Protein AF-A0A3C0W334-F1 (afdb_monomer_lite)

Radius of gyration: 22.18 Å; chains: 1; bounding box: 40×39×72 Å

Sequence (128 aa):
QQAQMAGAVQNSGLAVERFNAISAAVSADPVLQARAAVAGAAPSAPGSVGASVTDAETGQFAAAMAEISGIARALNGAQPNEEQQAQMAAAIQNSGLEIERFNAISAATAQDEHLQARIALAQARQGE

Secondary structure (DSSP, 8-state):
-HHHHHHHHHHHHHHHHHHHHHHHHHHH-HHHHHHHHHHHSPPPPTTSHHHH--HHHHHHHHHHHHHHHHHHHHTTTPPP-HHHHHHHHHHHHHTT--HHHHHHHHHHHTT-HHHHHHHHHHHHHH--

Structure (mmCIF, N/CA/C/O backbone):
data_AF-A0A3C0W334-F1
#
_entry.id   AF-A0A3C0W334-F1
#
loop_
_atom_site.group_PDB
_atom_site.id
_atom_site.type_symbol
_atom_site.label_atom_id
_atom_site.label_alt_id
_atom_site.label_comp_id
_atom_site.label_asym_id
_atom_site.label_entity_id
_atom_site.label_seq_id
_atom_site.pdbx_PDB_ins_code
_atom_site.Cartn_x
_atom_site.Cartn_y
_atom_site.Cartn_z
_atom_site.occupancy
_atom_site.B_iso_or_equiv
_atom_site.auth_seq_id
_atom_site.auth_comp_id
_atom_site.auth_asym_id
_atom_site.auth_atom_id
_atom_site.pdbx_PDB_model_num
ATOM 1 N N . GLN A 1 1 ? 4.455 -28.563 -53.150 1.00 59.12 1 GLN A N 1
ATOM 2 C CA . GLN A 1 1 ? 4.896 -27.270 -52.576 1.00 59.12 1 GLN A CA 1
ATOM 3 C C . GLN A 1 1 ? 3.731 -26.285 -52.387 1.00 59.12 1 GLN A C 1
ATOM 5 O O . GLN A 1 1 ? 3.648 -25.693 -51.323 1.00 59.12 1 GLN A O 1
ATOM 10 N N . GLN A 1 2 ? 2.762 -26.168 -53.311 1.00 53.72 2 GLN A N 1
ATOM 11 C CA . GLN A 1 2 ? 1.576 -25.299 -53.125 1.00 53.72 2 GLN A CA 1
ATOM 12 C C . GLN A 1 2 ? 0.687 -25.643 -51.907 1.00 53.72 2 GLN A C 1
ATOM 14 O O . GLN A 1 2 ? 0.265 -24.735 -51.200 1.00 53.72 2 GLN A O 1
ATOM 19 N N . ALA A 1 3 ? 0.462 -26.927 -51.594 1.00 58.47 3 ALA A N 1
ATOM 20 C CA . ALA A 1 3 ? -0.344 -27.328 -50.428 1.00 58.47 3 ALA A CA 1
ATOM 21 C C . ALA A 1 3 ? 0.304 -26.971 -49.071 1.00 58.47 3 ALA A C 1
ATOM 23 O O . ALA A 1 3 ? -0.395 -26.678 -48.106 1.00 58.47 3 ALA A O 1
ATOM 24 N N . GLN A 1 4 ? 1.640 -26.937 -49.003 1.00 57.97 4 GLN A N 1
ATOM 25 C CA . GLN A 1 4 ? 2.376 -26.525 -47.801 1.00 57.97 4 GLN A CA 1
ATOM 26 C C . GLN A 1 4 ? 2.325 -25.006 -47.592 1.00 57.97 4 GLN A C 1
ATOM 28 O O . GLN A 1 4 ? 2.252 -24.555 -46.454 1.00 57.97 4 GLN A O 1
ATOM 33 N N . MET A 1 5 ? 2.295 -24.215 -48.671 1.00 56.69 5 MET A N 1
ATOM 34 C CA . MET A 1 5 ? 2.153 -22.758 -48.565 1.00 56.69 5 MET A CA 1
ATOM 35 C C . MET A 1 5 ? 0.744 -22.344 -48.123 1.00 56.69 5 MET A C 1
ATOM 37 O O . MET A 1 5 ? 0.617 -21.437 -47.309 1.00 56.69 5 MET A O 1
ATOM 41 N N . ALA A 1 6 ? -0.307 -23.042 -48.569 1.00 58.69 6 ALA A N 1
ATOM 42 C CA . ALA A 1 6 ? -1.676 -22.782 -48.109 1.00 58.69 6 ALA A CA 1
ATOM 43 C C . ALA A 1 6 ? -1.855 -23.058 -46.601 1.00 58.69 6 ALA A C 1
ATOM 45 O O . ALA A 1 6 ? -2.419 -22.229 -45.887 1.00 58.69 6 ALA A O 1
ATOM 46 N N . GLY A 1 7 ? -1.301 -24.171 -46.101 1.00 60.81 7 GLY A N 1
ATOM 47 C CA . GLY A 1 7 ? -1.325 -24.503 -44.672 1.00 60.81 7 GLY A CA 1
ATOM 48 C C . GLY A 1 7 ? -0.484 -23.554 -43.814 1.00 60.81 7 GLY A C 1
ATOM 49 O O . GLY A 1 7 ? -0.904 -23.186 -42.721 1.00 60.81 7 GLY A O 1
ATOM 50 N N . ALA A 1 8 ? 0.667 -23.095 -44.317 1.00 59.78 8 ALA A N 1
ATOM 51 C CA . ALA A 1 8 ? 1.500 -22.115 -43.622 1.00 59.78 8 ALA A CA 1
ATOM 52 C C . ALA A 1 8 ? 0.830 -20.734 -43.536 1.00 59.78 8 ALA A C 1
ATOM 54 O O . ALA A 1 8 ? 0.887 -20.111 -42.486 1.00 59.78 8 ALA A O 1
ATOM 55 N N . VAL A 1 9 ? 0.148 -20.268 -44.589 1.00 61.31 9 VAL A N 1
ATOM 56 C CA . VAL A 1 9 ? -0.565 -18.975 -44.576 1.00 61.31 9 VAL A CA 1
ATOM 57 C C . VAL A 1 9 ? -1.766 -19.003 -43.622 1.00 61.31 9 VAL A C 1
ATOM 59 O O . VAL A 1 9 ? -1.960 -18.051 -42.870 1.00 61.31 9 VAL A O 1
ATOM 62 N N . GLN A 1 10 ? -2.530 -20.101 -43.583 1.00 62.31 10 GLN A N 1
ATOM 63 C CA . GLN A 1 10 ? -3.637 -20.272 -42.629 1.00 62.31 10 GLN A CA 1
ATOM 64 C C . GLN A 1 10 ? -3.149 -20.411 -41.181 1.00 62.31 10 GLN A C 1
ATOM 66 O O . GLN A 1 10 ? -3.718 -19.795 -40.282 1.00 62.31 10 GLN A O 1
ATOM 71 N N . ASN A 1 11 ? -2.059 -21.149 -40.952 1.00 63.59 11 ASN A N 1
ATOM 72 C CA . ASN A 1 11 ? -1.456 -21.277 -39.626 1.00 63.59 11 ASN A CA 1
ATOM 73 C C . ASN A 1 11 ? -0.806 -19.964 -39.156 1.00 63.59 11 ASN A C 1
ATOM 75 O O . ASN A 1 11 ? -0.891 -19.633 -37.980 1.00 63.59 11 ASN A O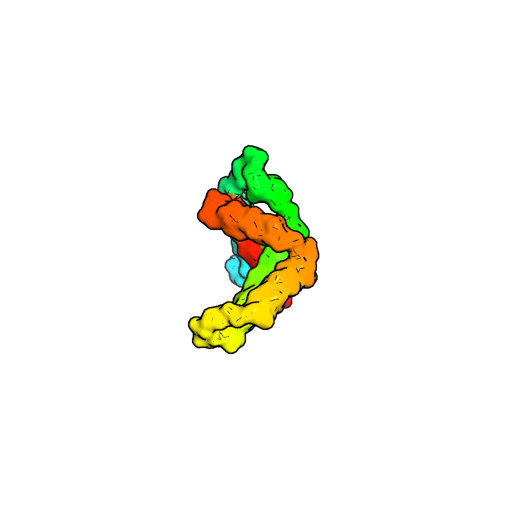 1
ATOM 79 N N . SER A 1 12 ? -0.211 -19.183 -40.064 1.00 66.56 12 SER A N 1
ATOM 80 C CA . SER A 1 12 ? 0.321 -17.849 -39.763 1.00 66.56 12 SER A CA 1
ATOM 81 C C . SER A 1 12 ? -0.783 -16.834 -39.467 1.00 66.56 12 SER A C 1
ATOM 83 O O . SER A 1 12 ? -0.603 -16.016 -38.575 1.00 66.56 12 SER A O 1
ATOM 85 N N . GLY A 1 13 ? -1.931 -16.897 -40.154 1.00 69.50 13 GLY A N 1
ATOM 86 C CA . GLY A 1 13 ? -3.107 -16.074 -39.840 1.00 69.50 13 GLY A CA 1
ATOM 87 C C . GLY A 1 13 ? -3.630 -16.343 -38.428 1.00 69.50 13 GLY A C 1
ATOM 88 O O . GLY A 1 13 ? -3.699 -15.421 -37.620 1.00 69.50 13 GLY A O 1
ATOM 89 N N . LEU A 1 14 ? -3.833 -17.621 -38.089 1.00 72.44 14 LEU A N 1
ATOM 90 C CA . LEU A 1 14 ? -4.193 -18.041 -36.733 1.00 72.44 14 LEU A CA 1
ATOM 91 C C . LEU A 1 14 ? -3.104 -17.680 -35.715 1.00 72.44 14 LEU A C 1
ATOM 93 O O . LEU A 1 14 ? -3.421 -17.264 -34.609 1.00 72.44 14 LEU A O 1
ATOM 97 N N . ALA A 1 15 ? -1.819 -17.794 -36.057 1.00 77.56 15 ALA A N 1
ATOM 98 C CA . ALA A 1 15 ? -0.727 -17.407 -35.165 1.00 77.56 15 ALA A CA 1
ATOM 99 C C . ALA A 1 15 ? -0.691 -15.893 -34.908 1.00 77.56 15 ALA A C 1
ATOM 101 O O . ALA A 1 15 ? -0.460 -15.491 -33.773 1.00 77.56 15 ALA A O 1
ATOM 102 N N . VAL A 1 16 ? -0.959 -15.060 -35.918 1.00 78.38 16 VAL A N 1
ATOM 103 C CA . VAL A 1 16 ? -1.053 -13.598 -35.778 1.00 78.38 16 VAL A CA 1
ATOM 104 C C . VAL A 1 16 ? -2.294 -13.206 -34.982 1.00 78.38 16 VAL A C 1
ATOM 106 O O . VAL A 1 16 ? -2.195 -12.385 -34.078 1.00 78.38 16 VAL A O 1
ATOM 109 N N . GLU A 1 17 ? -3.450 -13.815 -35.245 1.00 80.44 17 GLU A N 1
ATOM 110 C CA . GLU A 1 17 ? -4.670 -13.591 -34.458 1.00 80.44 17 GLU A CA 1
ATOM 111 C C . GLU A 1 17 ? -4.482 -14.012 -32.996 1.00 80.44 17 GLU A C 1
ATOM 113 O O . GLU A 1 17 ? -4.868 -13.283 -32.084 1.00 80.44 17 GLU A O 1
ATOM 118 N N . ARG A 1 18 ? -3.828 -15.155 -32.752 1.00 76.38 18 ARG A N 1
ATOM 119 C CA . ARG A 1 18 ? -3.507 -15.645 -31.403 1.00 76.38 18 ARG A CA 1
ATOM 120 C C . ARG A 1 18 ? -2.470 -14.764 -30.718 1.00 76.38 18 ARG A C 1
ATOM 122 O O . ARG A 1 18 ? -2.636 -14.472 -29.541 1.00 76.38 18 ARG A O 1
ATOM 129 N N . PHE A 1 19 ? -1.448 -14.309 -31.438 1.00 81.06 19 PHE A N 1
ATOM 130 C CA . PHE A 1 19 ? -0.475 -13.341 -30.938 1.00 81.06 19 PHE A CA 1
ATOM 131 C C . PHE A 1 19 ? -1.163 -12.029 -30.555 1.00 81.06 19 PHE A C 1
ATOM 133 O O . PHE A 1 19 ? -1.005 -11.584 -29.428 1.00 81.06 19 PHE A O 1
ATOM 140 N N . ASN A 1 20 ? -2.007 -11.474 -31.427 1.00 77.75 20 ASN 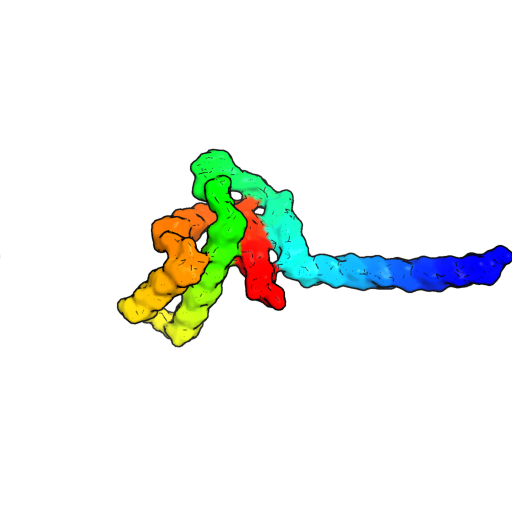A N 1
ATOM 141 C CA . ASN A 1 20 ? -2.759 -10.249 -31.157 1.00 77.75 20 ASN A CA 1
ATOM 142 C C . ASN A 1 20 ? -3.728 -10.415 -29.979 1.00 77.75 20 ASN A C 1
ATOM 144 O O . ASN A 1 20 ? -3.838 -9.511 -29.158 1.00 77.75 20 ASN A O 1
ATOM 148 N N . ALA A 1 21 ? -4.399 -11.564 -29.858 1.00 78.75 21 ALA A N 1
ATOM 149 C CA . ALA A 1 21 ? -5.283 -11.861 -28.733 1.00 78.75 21 ALA A CA 1
ATOM 150 C C . ALA A 1 21 ? -4.513 -11.984 -27.410 1.00 78.75 21 ALA A C 1
ATOM 152 O O . ALA A 1 21 ? -4.959 -11.459 -26.393 1.00 78.75 21 ALA A O 1
ATOM 153 N N . ILE A 1 22 ? -3.342 -12.631 -27.422 1.00 75.81 22 ILE A N 1
ATOM 154 C CA . ILE A 1 22 ? -2.453 -12.704 -26.256 1.00 75.81 22 ILE A CA 1
ATOM 155 C C . ILE A 1 22 ? -1.933 -11.309 -25.920 1.00 75.81 22 ILE A C 1
ATOM 157 O O . ILE A 1 22 ? -2.020 -10.911 -24.768 1.00 75.81 22 ILE A O 1
ATOM 161 N N . SER A 1 23 ? -1.462 -10.536 -26.899 1.00 73.50 23 SER A N 1
ATOM 162 C CA . SER A 1 23 ? -1.021 -9.155 -26.694 1.00 73.50 23 SER A CA 1
ATOM 163 C C . SER A 1 23 ? -2.134 -8.283 -26.120 1.00 73.50 23 SER A C 1
ATOM 165 O O . SER A 1 23 ? -1.875 -7.543 -25.183 1.00 73.50 23 SER A O 1
ATOM 167 N N . ALA A 1 24 ? -3.372 -8.408 -26.603 1.00 74.62 24 ALA A N 1
ATOM 168 C CA . ALA A 1 24 ? -4.515 -7.678 -26.064 1.00 74.62 24 ALA A CA 1
ATOM 169 C C . ALA A 1 24 ? -4.855 -8.105 -24.626 1.00 74.62 24 ALA A C 1
ATOM 171 O O . ALA A 1 24 ? -5.095 -7.245 -23.783 1.00 74.62 24 ALA A O 1
ATOM 172 N N . ALA A 1 25 ? -4.834 -9.408 -24.327 1.00 72.25 25 ALA A N 1
ATOM 173 C CA . ALA A 1 25 ? -5.074 -9.925 -22.979 1.00 72.25 25 ALA A CA 1
ATOM 174 C C . ALA A 1 25 ? -3.979 -9.483 -21.992 1.00 72.25 25 ALA A C 1
ATOM 176 O O . ALA A 1 25 ? -4.279 -9.015 -20.902 1.00 72.25 25 ALA A O 1
ATOM 177 N N . VAL A 1 26 ? -2.716 -9.553 -22.415 1.00 72.69 26 VAL A N 1
ATOM 178 C CA . VAL A 1 26 ? -1.536 -9.062 -21.688 1.00 72.69 26 VAL A CA 1
ATOM 179 C C . VAL A 1 26 ? -1.650 -7.555 -21.450 1.00 72.69 26 VAL A C 1
ATOM 181 O O . VAL A 1 26 ? -1.435 -7.086 -20.339 1.00 72.69 26 VAL A O 1
ATOM 184 N N . SER A 1 27 ? -2.052 -6.778 -22.458 1.00 72.38 27 SER A N 1
ATOM 185 C CA . SER A 1 27 ? -2.281 -5.338 -22.306 1.00 72.38 27 SER A CA 1
ATOM 186 C C . SER A 1 27 ? -3.465 -4.996 -21.403 1.00 72.38 27 SER A C 1
ATOM 188 O O . SER A 1 27 ? -3.499 -3.880 -20.897 1.00 72.38 27 SER A O 1
ATOM 190 N N . ALA A 1 28 ? -4.418 -5.905 -21.193 1.00 81.31 28 ALA A N 1
ATOM 191 C CA . ALA A 1 28 ? -5.577 -5.701 -20.324 1.00 81.31 28 ALA A CA 1
ATOM 192 C C . ALA A 1 28 ? -5.358 -6.180 -18.877 1.00 81.31 28 ALA A C 1
ATOM 194 O O . ALA A 1 28 ? -6.212 -5.931 -18.030 1.00 81.31 28 ALA A O 1
ATOM 195 N N . ASP A 1 29 ? -4.239 -6.849 -18.586 1.00 89.88 29 ASP A N 1
ATOM 196 C CA . ASP A 1 29 ? -3.925 -7.368 -17.256 1.00 89.88 29 ASP A CA 1
ATOM 197 C C . ASP A 1 29 ? -3.524 -6.214 -16.306 1.00 89.88 29 ASP A C 1
ATOM 199 O O . ASP A 1 29 ? -2.473 -5.587 -16.505 1.00 89.88 29 ASP A O 1
ATOM 203 N N . PRO A 1 30 ? -4.329 -5.912 -15.266 1.00 89.75 30 PRO A N 1
ATOM 204 C CA . PRO A 1 30 ? -4.059 -4.804 -14.352 1.00 89.75 30 PRO A CA 1
ATOM 205 C C . PRO A 1 30 ? -2.781 -5.018 -13.530 1.00 89.75 30 PRO A C 1
ATOM 207 O O . PRO A 1 30 ? -2.077 -4.054 -13.215 1.00 89.75 30 PRO A O 1
ATOM 210 N N . VAL A 1 31 ? -2.428 -6.267 -13.217 1.00 93.94 31 VAL A N 1
ATOM 211 C CA . VAL A 1 31 ? -1.193 -6.593 -12.500 1.00 93.94 31 VAL A CA 1
ATOM 212 C C . VAL A 1 31 ? 0.008 -6.379 -13.404 1.00 93.94 31 VAL A C 1
ATOM 214 O O . VAL A 1 31 ? 1.024 -5.844 -12.950 1.00 93.94 31 VAL A O 1
ATOM 217 N N . LEU A 1 32 ? -0.081 -6.739 -14.685 1.00 93.06 32 LEU A N 1
ATOM 218 C CA . LEU A 1 32 ? 1.004 -6.476 -15.625 1.00 93.06 32 LEU A CA 1
ATOM 219 C C . LEU A 1 32 ? 1.193 -4.978 -15.886 1.00 93.06 32 LEU A C 1
ATOM 221 O O . LEU A 1 32 ? 2.333 -4.504 -15.892 1.00 93.06 32 LEU A O 1
ATOM 225 N N . GLN A 1 33 ? 0.101 -4.226 -16.039 1.00 92.88 33 GLN A N 1
ATOM 226 C CA . GLN A 1 33 ? 0.150 -2.766 -16.148 1.00 92.88 33 GLN A CA 1
ATOM 227 C C . GLN A 1 33 ? 0.821 -2.140 -14.917 1.00 92.88 33 GLN A C 1
ATOM 229 O O . GLN A 1 33 ? 1.727 -1.316 -15.057 1.00 92.88 33 GLN A O 1
ATOM 234 N N . ALA A 1 34 ? 0.454 -2.578 -13.710 1.00 95.25 34 ALA A N 1
ATOM 235 C CA . ALA A 1 34 ? 1.066 -2.084 -12.480 1.00 95.25 34 ALA A CA 1
ATOM 236 C C . ALA A 1 34 ? 2.555 -2.463 -12.363 1.00 95.25 34 ALA A C 1
ATOM 238 O O . ALA A 1 34 ? 3.367 -1.650 -11.919 1.00 95.25 34 ALA A O 1
ATOM 239 N N . ARG A 1 35 ? 2.961 -3.657 -12.824 1.00 95.94 35 ARG A N 1
ATOM 240 C CA . ARG A 1 35 ? 4.388 -4.038 -12.901 1.00 95.94 35 ARG A CA 1
ATOM 241 C C . ARG A 1 35 ? 5.165 -3.123 -13.845 1.00 95.94 35 ARG A C 1
ATOM 243 O O . ARG A 1 35 ? 6.281 -2.727 -13.512 1.00 95.94 35 ARG A O 1
ATOM 250 N N . ALA A 1 36 ? 4.587 -2.777 -14.995 1.00 95.31 36 ALA A N 1
ATOM 251 C CA . ALA A 1 36 ? 5.201 -1.840 -15.930 1.00 95.31 36 ALA A CA 1
ATOM 252 C C . ALA A 1 36 ? 5.335 -0.434 -15.319 1.00 95.31 36 ALA A C 1
ATOM 254 O O . ALA A 1 36 ? 6.376 0.198 -15.485 1.00 95.31 36 ALA A O 1
ATOM 255 N N . ALA A 1 37 ? 4.336 0.022 -14.555 1.00 96.44 37 ALA A N 1
ATOM 256 C CA . ALA A 1 37 ? 4.400 1.294 -13.836 1.00 96.44 37 ALA A CA 1
ATOM 257 C C . ALA A 1 37 ? 5.534 1.321 -12.796 1.00 96.44 37 ALA A C 1
ATOM 259 O O . ALA A 1 37 ? 6.293 2.286 -12.757 1.00 96.44 37 ALA A O 1
ATOM 260 N N . VAL A 1 38 ? 5.714 0.246 -12.015 1.00 97.75 38 VAL A N 1
ATOM 261 C CA . VAL A 1 38 ? 6.850 0.123 -11.077 1.00 97.75 38 VAL A CA 1
ATOM 262 C C . VAL A 1 38 ? 8.185 0.212 -11.814 1.00 97.75 38 VAL A C 1
ATOM 264 O O . VAL A 1 38 ? 9.074 0.935 -11.379 1.00 97.75 38 VAL A O 1
ATOM 267 N N . ALA A 1 39 ? 8.320 -0.487 -12.945 1.00 96.75 39 ALA A N 1
ATOM 268 C CA . ALA A 1 39 ? 9.550 -0.476 -13.737 1.00 96.75 39 ALA A CA 1
ATOM 269 C C . ALA A 1 39 ? 9.847 0.887 -14.393 1.00 96.75 39 ALA A C 1
ATOM 271 O O . ALA A 1 39 ? 11.008 1.193 -14.659 1.00 96.75 39 ALA A O 1
ATOM 272 N N . GLY A 1 40 ? 8.813 1.683 -14.679 1.00 96.31 40 GLY A N 1
ATOM 273 C CA . GLY A 1 40 ? 8.940 3.015 -15.274 1.00 96.31 40 GLY A CA 1
ATOM 274 C C . GLY A 1 40 ? 9.164 4.148 -14.268 1.00 96.31 40 GLY A C 1
ATOM 275 O O . GLY A 1 40 ? 9.591 5.228 -14.672 1.00 96.31 40 GLY A O 1
ATOM 276 N N . ALA A 1 41 ? 8.881 3.930 -12.981 1.00 97.44 41 ALA A N 1
ATOM 277 C CA . ALA A 1 41 ? 9.034 4.944 -11.943 1.00 97.44 41 ALA A CA 1
ATOM 278 C C . ALA A 1 41 ? 10.505 5.125 -11.525 1.00 97.44 41 ALA A C 1
ATOM 280 O O . ALA A 1 41 ? 11.272 4.164 -11.439 1.00 97.44 41 ALA A O 1
ATOM 281 N N . ALA A 1 42 ? 10.899 6.366 -11.225 1.00 97.06 42 ALA A N 1
ATOM 282 C CA . ALA A 1 42 ? 12.233 6.658 -10.707 1.00 97.06 42 ALA A CA 1
ATOM 283 C C . ALA A 1 42 ? 12.415 6.014 -9.319 1.00 97.06 42 ALA A C 1
ATOM 285 O O . ALA A 1 42 ? 11.585 6.266 -8.447 1.00 97.06 42 ALA A O 1
ATOM 286 N N . PRO A 1 43 ? 13.477 5.219 -9.075 1.00 96.88 43 PRO A N 1
ATOM 287 C CA . PRO A 1 43 ? 13.657 4.531 -7.801 1.00 96.88 43 PRO A CA 1
ATOM 288 C C . PRO A 1 43 ? 13.635 5.479 -6.603 1.00 96.88 43 PRO A C 1
ATOM 290 O O . PRO A 1 43 ? 14.190 6.579 -6.652 1.00 96.88 43 PRO A O 1
ATOM 293 N N . SER A 1 44 ? 13.061 5.003 -5.501 1.00 98.06 44 SER A N 1
ATOM 294 C CA . SER A 1 44 ? 13.054 5.704 -4.219 1.00 98.06 44 SER A CA 1
ATOM 295 C C . SER A 1 44 ? 14.465 6.144 -3.814 1.00 98.06 44 SER A C 1
ATOM 297 O O . SER A 1 44 ? 15.427 5.376 -3.918 1.00 98.06 44 SER A O 1
ATOM 299 N N . ALA A 1 45 ? 14.598 7.378 -3.322 1.00 97.62 45 ALA A N 1
ATOM 300 C CA . ALA A 1 45 ? 15.898 7.944 -2.974 1.00 97.62 45 ALA A CA 1
ATOM 301 C C . ALA A 1 45 ? 16.611 7.095 -1.897 1.00 97.62 45 ALA A C 1
ATOM 303 O O . ALA A 1 45 ? 15.968 6.705 -0.915 1.00 97.62 45 ALA A O 1
ATOM 304 N N . PRO A 1 46 ? 17.925 6.821 -2.015 1.00 97.31 46 PRO A N 1
ATOM 305 C CA . PRO A 1 46 ? 18.660 6.070 -1.000 1.00 97.31 46 PRO A CA 1
ATOM 306 C C . PRO A 1 46 ? 18.517 6.689 0.396 1.00 97.31 46 PRO A C 1
ATOM 308 O O . PRO A 1 46 ? 18.634 7.901 0.562 1.00 97.31 46 PRO A O 1
ATOM 311 N N . GLY A 1 47 ? 18.251 5.856 1.404 1.00 96.50 47 GLY A N 1
ATOM 312 C CA . GLY A 1 47 ? 18.025 6.300 2.786 1.00 96.50 47 GLY A CA 1
ATOM 313 C C . GLY A 1 47 ? 16.634 6.887 3.063 1.00 96.50 47 GLY A C 1
ATOM 314 O O . GLY A 1 47 ? 16.326 7.175 4.217 1.00 96.50 47 GLY A O 1
ATOM 315 N N . SER A 1 48 ? 15.776 7.036 2.048 1.00 97.75 48 SER A N 1
ATOM 316 C CA . SER A 1 48 ? 14.365 7.375 2.259 1.00 97.75 48 SER A CA 1
ATOM 317 C C . SER A 1 48 ? 13.590 6.209 2.874 1.00 97.75 48 SER A C 1
ATOM 319 O O . SER A 1 48 ? 13.969 5.041 2.749 1.00 97.75 48 SER A O 1
ATOM 321 N N . VAL A 1 49 ? 12.439 6.520 3.479 1.00 97.56 49 VAL A N 1
ATOM 322 C CA . VAL A 1 49 ? 11.482 5.496 3.916 1.00 97.56 49 VAL A CA 1
ATOM 323 C C . VAL A 1 49 ? 11.105 4.595 2.743 1.00 97.56 49 VAL A C 1
ATOM 325 O O . VAL A 1 49 ? 11.177 3.382 2.909 1.00 97.56 49 VAL A O 1
ATOM 328 N N . GLY A 1 50 ? 10.792 5.153 1.565 1.00 97.12 50 GLY A N 1
ATOM 329 C CA . GLY A 1 50 ? 10.394 4.384 0.380 1.00 97.12 50 GLY A CA 1
ATOM 330 C C . GLY A 1 50 ? 11.438 3.364 -0.073 1.00 97.12 50 GLY A C 1
ATOM 331 O O . GLY A 1 50 ? 11.086 2.227 -0.385 1.00 97.12 50 GLY A O 1
ATOM 332 N N . ALA A 1 51 ? 12.726 3.710 0.023 1.00 97.69 51 ALA A N 1
ATOM 333 C CA . ALA A 1 51 ? 13.822 2.778 -0.247 1.00 97.69 51 ALA A CA 1
ATOM 334 C C . ALA A 1 51 ? 13.935 1.646 0.795 1.00 97.69 51 ALA A C 1
ATOM 336 O O . ALA A 1 51 ? 14.483 0.590 0.488 1.00 97.69 51 ALA A O 1
ATOM 337 N N . SER A 1 52 ? 13.414 1.842 2.012 1.00 98.00 52 SER A N 1
ATOM 338 C CA . SER A 1 52 ? 13.384 0.822 3.073 1.00 98.00 52 SER A CA 1
ATOM 339 C C . SER A 1 52 ? 12.157 -0.094 3.025 1.00 98.00 52 SER A C 1
ATOM 341 O O . SER A 1 52 ? 12.146 -1.107 3.721 1.00 98.00 52 SER A O 1
ATOM 343 N N . VAL A 1 53 ? 11.105 0.269 2.279 1.00 98.38 53 VAL A N 1
ATOM 344 C CA . VAL A 1 53 ? 9.849 -0.494 2.264 1.00 98.38 53 VAL A CA 1
ATOM 345 C C . VAL A 1 53 ? 10.040 -1.802 1.501 1.00 98.38 53 VAL A C 1
ATOM 347 O O . VAL A 1 53 ? 10.463 -1.812 0.340 1.00 98.38 53 VAL A O 1
ATOM 350 N N . THR A 1 54 ? 9.692 -2.915 2.136 1.00 98.19 54 THR A N 1
ATOM 351 C CA . THR A 1 54 ? 9.731 -4.255 1.534 1.00 98.19 54 THR A CA 1
ATOM 352 C C . THR A 1 54 ? 8.460 -4.564 0.739 1.00 98.19 54 THR A C 1
ATOM 354 O O . THR A 1 54 ? 7.423 -3.937 0.933 1.00 98.19 54 THR A O 1
ATOM 357 N N . ASP A 1 55 ? 8.510 -5.564 -0.143 1.00 96.94 55 ASP A N 1
ATOM 358 C CA . ASP A 1 55 ? 7.310 -6.020 -0.866 1.00 96.94 55 ASP A CA 1
ATOM 359 C C . ASP A 1 55 ? 6.251 -6.632 0.066 1.00 96.94 55 ASP A C 1
ATOM 361 O O . ASP A 1 55 ? 5.060 -6.600 -0.236 1.00 96.94 55 ASP A O 1
ATOM 365 N N . ALA A 1 56 ? 6.670 -7.174 1.214 1.00 98.06 56 ALA A N 1
ATOM 366 C CA . ALA A 1 56 ? 5.739 -7.617 2.243 1.00 98.06 56 ALA A CA 1
ATOM 367 C C . ALA A 1 56 ? 4.982 -6.414 2.820 1.00 98.06 56 ALA A C 1
ATOM 369 O O . ALA A 1 56 ? 3.756 -6.413 2.835 1.00 98.06 56 ALA A O 1
ATOM 370 N N . GLU A 1 57 ? 5.696 -5.358 3.211 1.00 98.56 57 GLU A N 1
ATOM 371 C CA . GLU A 1 57 ? 5.091 -4.149 3.779 1.00 98.56 57 GLU A CA 1
ATOM 372 C C . GLU A 1 57 ? 4.183 -3.413 2.787 1.00 98.56 57 GLU A C 1
ATOM 374 O O . GLU A 1 57 ? 3.160 -2.879 3.207 1.00 98.56 57 GLU A O 1
ATOM 379 N N . THR A 1 58 ? 4.481 -3.410 1.480 1.00 98.38 58 THR A N 1
ATOM 380 C CA . THR A 1 58 ? 3.545 -2.845 0.486 1.00 98.38 58 THR A CA 1
ATOM 381 C C . THR A 1 58 ? 2.249 -3.650 0.402 1.00 98.38 58 THR A C 1
ATOM 383 O O . THR A 1 58 ? 1.176 -3.057 0.296 1.00 98.38 58 THR A O 1
ATOM 386 N N . GLY A 1 59 ? 2.324 -4.981 0.508 1.00 98.00 59 GLY A N 1
ATOM 387 C CA . GLY A 1 59 ? 1.155 -5.860 0.598 1.00 98.00 59 GLY A CA 1
ATOM 388 C C . GLY A 1 59 ? 0.330 -5.632 1.863 1.00 98.00 59 GLY A C 1
ATOM 389 O O . GLY A 1 59 ? -0.889 -5.477 1.790 1.00 98.00 59 GLY A O 1
ATOM 390 N N . GLN A 1 60 ? 0.988 -5.559 3.016 1.00 98.56 60 GLN A N 1
ATOM 391 C CA . GLN A 1 60 ? 0.327 -5.312 4.299 1.00 98.56 60 GLN A CA 1
ATOM 392 C C . GLN A 1 60 ? -0.319 -3.918 4.327 1.00 98.56 60 GLN A C 1
ATOM 394 O O . GLN A 1 60 ? -1.477 -3.773 4.711 1.00 98.56 60 GLN A O 1
ATOM 399 N N . PHE A 1 61 ? 0.378 -2.899 3.816 1.00 98.56 61 PHE A N 1
ATOM 400 C CA . PHE A 1 61 ? -0.154 -1.541 3.711 1.00 98.56 61 PHE A CA 1
ATOM 401 C C . PHE A 1 61 ? -1.381 -1.484 2.794 1.00 98.56 61 PHE A C 1
ATOM 403 O O . PHE A 1 61 ? -2.391 -0.876 3.149 1.00 98.56 61 PHE A O 1
ATOM 410 N N . ALA A 1 62 ? -1.326 -2.155 1.638 1.00 97.69 62 ALA A N 1
ATOM 411 C CA . ALA A 1 62 ? -2.463 -2.267 0.728 1.00 97.69 62 ALA A CA 1
ATOM 412 C C . ALA A 1 62 ? -3.673 -2.952 1.393 1.00 97.69 62 ALA A C 1
ATOM 414 O O . ALA A 1 62 ? -4.790 -2.444 1.278 1.00 97.69 62 ALA A O 1
ATOM 415 N N . ALA A 1 63 ? -3.444 -4.029 2.156 1.00 97.62 63 ALA A N 1
ATOM 416 C CA . ALA A 1 63 ? -4.500 -4.728 2.892 1.00 97.62 63 ALA A CA 1
ATOM 417 C C . ALA A 1 63 ? -5.132 -3.836 3.975 1.00 97.62 63 ALA A C 1
ATOM 419 O O . ALA A 1 63 ? -6.354 -3.710 4.036 1.00 97.62 63 ALA A O 1
ATOM 420 N N . ALA A 1 64 ? -4.309 -3.153 4.779 1.00 98.19 64 ALA A N 1
ATOM 421 C CA . ALA A 1 64 ? -4.789 -2.215 5.793 1.00 98.19 64 ALA A CA 1
ATOM 422 C C . ALA A 1 64 ? -5.640 -1.095 5.172 1.00 98.19 64 ALA A C 1
ATOM 424 O O . ALA A 1 64 ? -6.718 -0.781 5.672 1.00 98.19 64 ALA A O 1
ATOM 425 N N . MET A 1 65 ? -5.199 -0.520 4.048 1.00 97.12 65 MET A N 1
ATOM 426 C CA . MET A 1 65 ? -5.947 0.519 3.331 1.00 97.12 65 MET A CA 1
ATOM 427 C C . MET A 1 65 ? -7.297 0.019 2.798 1.00 97.12 65 MET A C 1
ATOM 429 O O . MET A 1 65 ? -8.275 0.771 2.825 1.00 97.12 65 MET A O 1
ATOM 433 N N . ALA A 1 66 ? -7.376 -1.231 2.330 1.00 96.00 66 ALA A N 1
ATOM 434 C CA . ALA A 1 66 ? -8.626 -1.829 1.865 1.00 96.00 66 ALA A CA 1
ATOM 435 C C . ALA A 1 66 ? -9.649 -1.974 3.007 1.00 96.00 66 ALA A C 1
ATOM 437 O O . ALA A 1 66 ? -10.798 -1.549 2.856 1.00 96.00 66 ALA A O 1
ATOM 438 N N . GLU A 1 67 ? -9.214 -2.481 4.163 1.00 96.44 67 GLU A N 1
ATOM 439 C CA . GLU A 1 67 ? -10.043 -2.622 5.370 1.00 96.44 67 GLU A CA 1
ATOM 440 C C . GLU A 1 67 ? -10.498 -1.259 5.918 1.00 96.44 67 GLU A C 1
ATOM 442 O O . GLU A 1 67 ? -11.692 -1.031 6.136 1.00 96.44 67 GLU A O 1
ATOM 447 N N . ILE A 1 68 ? -9.572 -0.299 6.051 1.00 95.62 68 ILE A N 1
ATOM 448 C CA . ILE A 1 68 ? -9.884 1.073 6.487 1.00 95.62 68 ILE A CA 1
ATOM 449 C C . ILE A 1 68 ? -10.892 1.730 5.533 1.00 95.62 68 ILE A C 1
ATOM 451 O O . ILE A 1 68 ? -11.833 2.390 5.979 1.00 95.62 68 ILE A O 1
ATOM 455 N N . SER A 1 69 ? -10.745 1.526 4.219 1.00 94.12 69 SER A N 1
ATOM 456 C CA . SER A 1 69 ? -11.713 2.018 3.234 1.00 94.12 69 SER A CA 1
ATOM 457 C C . SER A 1 69 ? -13.095 1.383 3.419 1.00 94.12 69 SER A C 1
ATOM 459 O O . SER A 1 69 ? -14.106 2.074 3.279 1.00 94.12 69 SER A O 1
ATOM 461 N N . GLY A 1 70 ? -13.160 0.097 3.777 1.00 94.50 70 GLY A N 1
ATOM 462 C CA . GLY A 1 70 ? -14.401 -0.589 4.144 1.00 94.50 70 GLY A CA 1
ATOM 463 C C . GLY A 1 70 ? -15.102 0.062 5.340 1.00 94.50 70 GLY A C 1
ATOM 464 O O . GLY A 1 70 ? -16.286 0.397 5.246 1.00 94.50 70 GLY A O 1
ATOM 465 N N . ILE A 1 71 ? -14.356 0.332 6.417 1.00 93.50 71 ILE A N 1
ATOM 466 C CA . ILE A 1 71 ? -14.860 1.029 7.615 1.00 93.50 71 ILE A CA 1
ATOM 467 C C . ILE A 1 71 ? -15.375 2.429 7.246 1.00 93.50 71 ILE A C 1
ATOM 469 O O . ILE A 1 71 ? -16.495 2.804 7.596 1.00 93.50 71 ILE A O 1
ATOM 473 N N . ALA A 1 72 ? -14.595 3.195 6.479 1.00 92.31 72 ALA A N 1
ATOM 474 C CA . ALA A 1 72 ? -14.970 4.544 6.056 1.00 92.31 72 ALA A CA 1
ATOM 475 C C . ALA A 1 72 ? -16.234 4.565 5.177 1.00 92.31 72 ALA A C 1
ATOM 477 O O . ALA A 1 72 ? -17.076 5.454 5.319 1.00 92.31 72 ALA A O 1
ATOM 478 N N . ARG A 1 73 ? -16.408 3.575 4.289 1.00 93.94 73 ARG A N 1
ATOM 479 C CA . ARG A 1 73 ? -17.636 3.425 3.488 1.00 93.94 73 ARG A CA 1
ATOM 480 C C . ARG A 1 73 ? -18.844 3.109 4.365 1.00 93.94 73 ARG A C 1
ATOM 482 O O . ARG A 1 73 ? -19.903 3.690 4.144 1.00 93.94 73 ARG A O 1
ATOM 489 N N . ALA A 1 74 ? -18.689 2.248 5.372 1.00 91.94 74 ALA A N 1
ATOM 490 C CA . ALA A 1 74 ? -19.765 1.929 6.312 1.00 91.94 74 ALA A CA 1
ATOM 491 C C . ALA A 1 74 ? -20.250 3.172 7.080 1.00 91.94 74 ALA A C 1
ATOM 493 O O . ALA A 1 74 ? -21.447 3.323 7.327 1.00 91.94 74 ALA A O 1
ATOM 494 N N . LEU A 1 75 ? -19.340 4.109 7.367 1.00 92.06 75 LEU A N 1
ATOM 495 C CA . LEU A 1 75 ? -19.653 5.383 8.016 1.00 92.06 75 LEU A CA 1
ATOM 496 C C . LEU A 1 75 ? -20.447 6.365 7.139 1.00 92.06 75 LEU A C 1
ATOM 498 O O . LEU A 1 75 ? -20.985 7.329 7.675 1.00 92.06 75 LEU A O 1
ATOM 502 N N . ASN A 1 76 ? -20.557 6.152 5.821 1.00 91.00 76 ASN A N 1
ATOM 503 C CA . ASN A 1 76 ? -21.342 7.003 4.908 1.00 91.00 76 ASN A CA 1
ATOM 504 C C . ASN A 1 76 ? -21.064 8.519 5.062 1.00 91.00 76 ASN A C 1
ATOM 506 O O . ASN A 1 76 ? -21.973 9.346 5.018 1.00 91.00 76 ASN A O 1
ATOM 510 N N . GLY A 1 77 ? -19.796 8.893 5.262 1.00 88.56 77 GLY A N 1
ATOM 511 C CA . GLY A 1 77 ? -19.375 10.289 5.441 1.00 88.56 77 GLY A CA 1
ATOM 512 C C . GLY A 1 77 ? -19.499 10.828 6.871 1.00 88.56 77 GLY A C 1
ATOM 513 O O . GLY A 1 77 ? -19.113 11.972 7.119 1.00 88.56 77 GLY A O 1
ATOM 514 N N . ALA A 1 78 ? -19.982 10.025 7.822 1.00 92.38 78 ALA A N 1
ATOM 515 C CA . ALA A 1 78 ? -19.890 10.347 9.240 1.00 92.38 78 ALA A CA 1
ATOM 516 C C . ALA A 1 78 ? -18.426 10.351 9.712 1.00 92.38 78 ALA A C 1
ATOM 518 O O . ALA A 1 78 ? -17.572 9.634 9.186 1.00 92.38 78 ALA A O 1
ATOM 519 N N . GLN A 1 79 ? -18.140 11.159 10.732 1.00 90.62 79 GLN A N 1
ATOM 520 C CA . GLN A 1 79 ? -16.847 11.114 11.409 1.00 90.62 79 GLN A CA 1
ATOM 521 C C . GLN A 1 79 ? -16.699 9.786 12.177 1.00 90.62 79 GLN A C 1
ATOM 523 O O . GLN A 1 79 ? -17.658 9.378 12.838 1.00 90.62 79 GLN A O 1
ATOM 528 N N . PRO A 1 80 ? -15.526 9.127 12.133 1.00 92.25 80 PRO A N 1
ATOM 529 C CA . PRO A 1 80 ? -15.271 7.928 12.926 1.00 92.25 80 PRO A CA 1
ATOM 530 C C . PRO A 1 80 ? -15.366 8.228 14.426 1.00 92.25 80 PRO A C 1
ATOM 532 O O . PRO A 1 80 ? -14.694 9.141 14.917 1.00 92.25 80 PRO A O 1
ATOM 535 N N . ASN A 1 81 ? -16.162 7.446 15.159 1.00 92.56 81 ASN A N 1
ATOM 536 C CA . ASN A 1 81 ? -16.179 7.486 16.622 1.00 92.56 81 ASN A CA 1
ATOM 537 C C . ASN A 1 81 ? -15.019 6.653 17.211 1.00 92.56 81 ASN A C 1
ATOM 539 O O . ASN A 1 81 ? -14.236 6.057 16.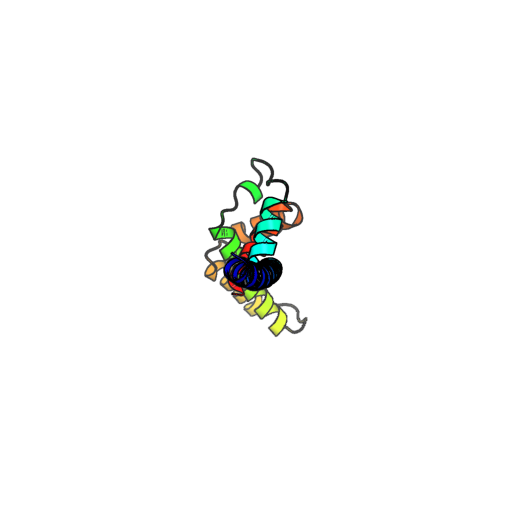471 1.00 92.56 81 ASN A O 1
ATOM 543 N N . GLU A 1 82 ? -14.901 6.602 18.540 1.00 95.25 82 GLU A N 1
ATOM 544 C CA . GLU A 1 82 ? -13.833 5.863 19.236 1.00 95.25 82 GLU A CA 1
ATOM 545 C C . GLU A 1 82 ? -13.777 4.373 18.857 1.00 95.25 82 GLU A C 1
ATOM 547 O O . GLU A 1 82 ? -12.695 3.824 18.661 1.00 95.25 82 GLU A O 1
ATOM 552 N N . GLU A 1 83 ? -14.931 3.725 18.682 1.00 94.19 83 GLU A N 1
ATOM 553 C CA . GLU A 1 83 ? -15.008 2.326 18.261 1.00 94.19 83 GLU A CA 1
ATOM 554 C C . GLU A 1 83 ? -14.474 2.154 16.835 1.00 94.19 83 GLU A C 1
ATOM 556 O O . GLU A 1 83 ? -13.669 1.258 16.585 1.00 94.19 83 GLU A O 1
ATOM 561 N N . GLN A 1 84 ? -14.839 3.039 15.900 1.00 94.62 84 GLN A N 1
ATOM 562 C CA . GLN A 1 84 ? -14.287 2.965 14.543 1.00 94.62 84 GLN A CA 1
ATOM 563 C C . GLN A 1 84 ? -12.808 3.350 14.485 1.00 94.62 84 GLN A C 1
ATOM 565 O O . GLN A 1 84 ? -12.072 2.799 13.670 1.00 94.62 84 GLN A O 1
ATOM 570 N N . GLN A 1 85 ? -12.334 4.242 15.357 1.00 93.94 85 GLN A N 1
ATOM 571 C CA . GLN A 1 85 ? -10.901 4.514 15.496 1.00 93.94 85 GLN A CA 1
ATOM 572 C C . GLN A 1 85 ? -10.144 3.270 15.975 1.00 93.94 85 GLN A C 1
ATOM 574 O O . GLN A 1 85 ? -9.108 2.931 15.399 1.00 93.94 85 GLN A O 1
ATOM 579 N N . ALA A 1 86 ? -10.693 2.538 16.949 1.00 96.00 86 ALA A N 1
ATOM 580 C CA . ALA A 1 86 ? -10.139 1.261 17.389 1.00 96.00 86 ALA A CA 1
ATOM 581 C C . ALA A 1 86 ? -10.163 0.205 16.269 1.00 96.00 86 ALA A C 1
ATOM 583 O O . ALA A 1 86 ? -9.185 -0.522 16.097 1.00 96.00 86 ALA A O 1
ATOM 584 N N . GLN A 1 87 ? -11.226 0.155 15.459 1.00 96.00 87 GLN A N 1
ATOM 585 C CA . GLN A 1 87 ? -11.306 -0.739 14.297 1.00 96.00 87 GLN A CA 1
ATOM 586 C C . GLN A 1 87 ? -10.263 -0.398 13.226 1.00 96.00 87 GLN A C 1
ATOM 588 O O . GLN A 1 87 ? -9.628 -1.304 12.693 1.00 96.00 87 GLN A O 1
ATOM 593 N N . MET A 1 88 ? -10.033 0.886 12.932 1.00 95.81 88 MET A N 1
ATOM 594 C CA . MET A 1 88 ? -8.980 1.301 11.996 1.00 95.81 88 MET A CA 1
ATOM 595 C C . MET A 1 88 ? -7.586 0.917 12.511 1.00 95.81 88 MET A C 1
ATOM 597 O O . MET A 1 88 ? -6.776 0.397 11.748 1.00 95.81 88 MET A O 1
ATOM 601 N N . ALA A 1 89 ? -7.312 1.108 13.807 1.00 95.94 89 ALA A N 1
ATOM 602 C CA . ALA A 1 89 ? -6.055 0.674 14.419 1.00 95.94 89 ALA A CA 1
ATOM 603 C C . ALA A 1 89 ? -5.881 -0.856 14.360 1.00 95.94 89 ALA A C 1
ATOM 605 O O . ALA A 1 89 ? -4.805 -1.345 14.010 1.00 95.94 89 ALA A O 1
ATOM 606 N N . ALA A 1 90 ? -6.950 -1.610 14.633 1.00 96.81 90 ALA A N 1
ATOM 607 C CA . ALA A 1 90 ? -6.953 -3.064 14.527 1.00 96.81 90 ALA A CA 1
ATOM 608 C C . ALA A 1 90 ? -6.748 -3.538 13.081 1.00 96.81 90 ALA A C 1
ATOM 610 O O . ALA A 1 90 ? -6.018 -4.496 12.863 1.00 96.81 90 ALA A O 1
ATOM 611 N N . ALA A 1 91 ? -7.325 -2.861 12.083 1.00 97.50 91 ALA A N 1
ATOM 612 C CA . ALA A 1 91 ? -7.111 -3.177 10.670 1.00 97.50 91 ALA A CA 1
ATOM 613 C C . ALA A 1 91 ? -5.629 -3.060 10.272 1.00 97.50 91 ALA A C 1
ATOM 615 O O . ALA A 1 91 ? -5.103 -3.927 9.573 1.00 97.50 91 ALA A O 1
ATOM 616 N N . ILE A 1 92 ? -4.934 -2.032 10.773 1.00 98.00 92 ILE A N 1
ATOM 617 C CA . ILE A 1 92 ? -3.489 -1.869 10.561 1.00 98.00 92 ILE A CA 1
ATOM 618 C C . ILE A 1 92 ? -2.725 -3.034 11.200 1.00 98.00 92 ILE A C 1
ATOM 620 O O . ILE A 1 92 ? -1.945 -3.696 10.518 1.00 98.00 92 ILE A O 1
ATOM 624 N N . GLN A 1 93 ? -2.997 -3.344 12.467 1.00 97.25 93 GLN A N 1
ATOM 625 C CA . GLN A 1 93 ? -2.311 -4.428 13.181 1.00 97.25 93 GLN A CA 1
ATOM 626 C C . GLN A 1 93 ? -2.588 -5.809 12.570 1.00 97.25 93 GLN A C 1
ATOM 628 O O . GLN A 1 93 ? -1.671 -6.610 12.403 1.00 97.25 93 GLN A O 1
ATOM 633 N N . ASN A 1 94 ? -3.831 -6.075 12.164 1.00 97.44 94 ASN A N 1
ATOM 634 C CA . ASN A 1 94 ? -4.238 -7.321 11.511 1.00 97.44 94 ASN A CA 1
ATOM 635 C C . ASN A 1 94 ? -3.565 -7.513 10.148 1.00 97.44 94 ASN A C 1
ATOM 637 O O . ASN A 1 94 ? -3.387 -8.649 9.714 1.00 97.44 94 ASN A O 1
ATOM 641 N N . SER A 1 95 ? -3.157 -6.424 9.486 1.00 97.56 95 SER A N 1
ATOM 642 C CA . SER A 1 95 ? -2.341 -6.515 8.273 1.00 97.56 95 SER A CA 1
ATOM 643 C C . SER A 1 95 ? -0.912 -6.996 8.548 1.00 97.56 95 SER A C 1
ATOM 645 O O . SER A 1 95 ? -0.219 -7.385 7.616 1.00 97.56 95 SER A O 1
ATOM 647 N N . GLY A 1 96 ? -0.465 -7.001 9.808 1.00 97.25 96 GLY A N 1
ATOM 648 C CA . GLY A 1 96 ? 0.909 -7.312 10.203 1.00 97.25 96 GLY A CA 1
ATOM 649 C C . GLY A 1 96 ? 1.838 -6.095 10.241 1.00 97.25 96 GLY A C 1
ATOM 650 O O . GLY A 1 96 ? 3.036 -6.265 10.458 1.00 97.25 96 GLY A O 1
ATOM 651 N N . LEU A 1 97 ? 1.302 -4.884 10.048 1.00 97.69 97 LEU A N 1
ATOM 652 C CA . LEU A 1 97 ? 2.034 -3.632 10.221 1.00 97.69 97 LEU A CA 1
ATOM 653 C C . LEU A 1 97 ? 1.829 -3.048 11.616 1.00 97.69 97 LEU A C 1
ATOM 655 O O . LEU A 1 97 ? 0.716 -2.967 12.131 1.00 97.69 97 LEU A O 1
ATOM 659 N N . GLU A 1 98 ? 2.909 -2.507 12.164 1.00 97.38 98 GLU A N 1
ATOM 660 C CA . GLU A 1 98 ? 2.827 -1.557 13.267 1.00 97.38 98 GLU A CA 1
ATOM 661 C C . GLU A 1 98 ? 2.237 -0.222 12.788 1.00 97.38 98 GLU A C 1
ATOM 663 O O . GLU A 1 98 ? 2.490 0.225 11.664 1.00 97.38 98 GLU A O 1
ATOM 668 N N . ILE A 1 99 ? 1.504 0.468 13.667 1.00 96.81 99 ILE A N 1
ATOM 669 C CA . ILE A 1 99 ? 0.859 1.757 13.349 1.00 96.81 99 ILE A CA 1
ATOM 670 C C . ILE A 1 99 ? 1.895 2.814 12.951 1.00 96.81 99 ILE A C 1
ATOM 672 O O . ILE A 1 99 ? 1.698 3.552 11.984 1.00 96.81 99 ILE A O 1
ATOM 676 N N . GLU A 1 100 ? 3.029 2.870 13.652 1.00 97.62 100 GLU A N 1
ATOM 677 C CA . GLU A 1 100 ? 4.125 3.784 13.312 1.00 97.62 100 GLU A CA 1
ATOM 678 C C . GLU A 1 100 ? 4.668 3.512 11.903 1.00 97.62 100 GLU A C 1
ATOM 680 O O . GLU A 1 100 ? 4.929 4.447 11.141 1.00 97.62 100 GLU A O 1
ATOM 685 N N . ARG A 1 101 ? 4.775 2.232 11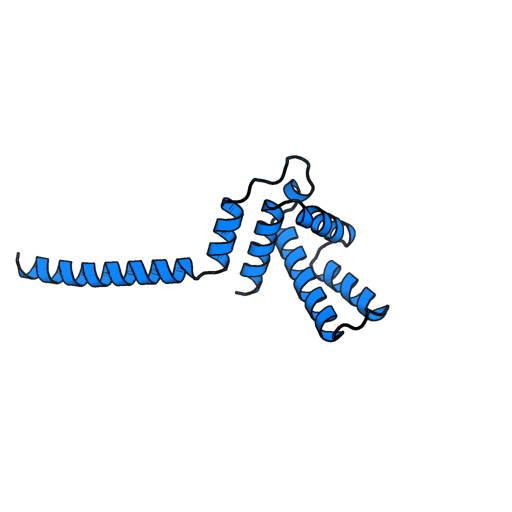.519 1.00 98.31 101 ARG A N 1
ATOM 686 C CA . ARG A 1 101 ? 5.257 1.837 10.194 1.00 98.31 101 ARG A CA 1
ATOM 687 C C . ARG A 1 101 ? 4.242 2.166 9.106 1.00 98.31 101 ARG A C 1
ATOM 689 O O . ARG A 1 101 ? 4.631 2.710 8.075 1.00 98.31 101 ARG A O 1
ATOM 696 N N . PHE A 1 102 ? 2.958 1.920 9.355 1.00 98.50 102 PHE A N 1
ATOM 697 C CA . PHE A 1 102 ? 1.875 2.337 8.465 1.00 98.50 102 PHE A CA 1
ATOM 698 C C . PHE A 1 102 ? 1.906 3.852 8.214 1.00 98.50 102 PHE A C 1
ATOM 700 O O . PHE A 1 102 ? 1.913 4.287 7.063 1.00 98.50 102 PHE A O 1
ATOM 707 N N . ASN A 1 103 ? 2.020 4.663 9.270 1.00 97.62 103 ASN A N 1
ATOM 708 C CA . ASN A 1 103 ? 2.082 6.122 9.148 1.00 97.62 103 ASN A CA 1
ATOM 709 C C . ASN A 1 103 ? 3.317 6.591 8.365 1.00 97.62 103 ASN A C 1
ATOM 711 O O . ASN A 1 103 ? 3.208 7.478 7.516 1.00 97.62 103 ASN A O 1
ATOM 715 N N . ALA A 1 104 ? 4.479 5.974 8.602 1.00 98.25 104 ALA A N 1
ATOM 716 C CA . ALA A 1 104 ? 5.699 6.281 7.859 1.00 98.25 104 ALA A CA 1
ATOM 717 C C . ALA A 1 104 ? 5.550 5.976 6.359 1.00 98.25 104 ALA A C 1
ATOM 719 O O . ALA A 1 104 ? 5.930 6.799 5.523 1.00 98.25 104 ALA A O 1
ATOM 720 N N . ILE A 1 105 ? 4.959 4.827 6.012 1.00 98.44 105 ILE A N 1
ATOM 721 C CA . ILE A 1 105 ? 4.674 4.456 4.619 1.00 98.44 105 ILE A CA 1
ATOM 722 C C . ILE A 1 105 ? 3.659 5.429 4.010 1.00 98.44 105 ILE A C 1
ATOM 724 O O . ILE A 1 105 ? 3.891 5.923 2.908 1.00 98.44 105 ILE A O 1
ATOM 728 N N . SER A 1 106 ? 2.585 5.774 4.726 1.00 97.81 106 SER A N 1
ATOM 729 C CA . SER A 1 106 ? 1.575 6.736 4.264 1.00 97.81 106 SER A CA 1
ATOM 730 C C . SER A 1 106 ? 2.191 8.102 3.945 1.00 97.81 106 SER A C 1
ATOM 732 O O . SER A 1 106 ? 1.923 8.669 2.887 1.00 97.81 106 SER A O 1
ATOM 734 N N . ALA A 1 107 ? 3.049 8.621 4.828 1.00 97.94 107 ALA A N 1
ATOM 735 C CA . ALA A 1 107 ? 3.731 9.896 4.615 1.00 97.94 107 ALA A CA 1
ATOM 736 C C . ALA A 1 107 ? 4.709 9.836 3.430 1.00 97.94 107 ALA A C 1
ATOM 738 O O . ALA A 1 107 ? 4.745 10.749 2.606 1.00 97.94 107 ALA A O 1
ATOM 739 N N . ALA A 1 108 ? 5.477 8.749 3.310 1.00 97.81 108 ALA A N 1
ATOM 740 C CA . ALA A 1 108 ? 6.416 8.562 2.207 1.00 97.81 108 ALA A CA 1
ATOM 741 C C . ALA A 1 108 ? 5.708 8.418 0.855 1.00 97.81 108 ALA A C 1
ATOM 743 O O . ALA A 1 108 ? 6.174 8.959 -0.145 1.00 97.81 108 ALA A O 1
ATOM 744 N N . THR A 1 109 ? 4.559 7.739 0.834 1.00 97.62 109 THR A N 1
ATOM 745 C CA . THR A 1 109 ? 3.778 7.494 -0.383 1.00 97.62 109 THR A CA 1
ATOM 746 C C . THR A 1 109 ? 3.378 8.803 -1.054 1.00 97.62 109 THR A C 1
ATOM 748 O O . THR A 1 109 ? 3.435 8.891 -2.269 1.00 97.62 109 THR A O 1
ATOM 751 N N . ALA A 1 110 ? 3.063 9.863 -0.304 1.00 94.56 110 ALA A N 1
ATOM 752 C CA . ALA A 1 110 ? 2.669 11.153 -0.883 1.00 94.56 110 ALA A CA 1
ATOM 753 C C . ALA A 1 110 ? 3.758 11.835 -1.744 1.00 94.56 110 ALA A C 1
ATOM 755 O O . ALA A 1 110 ? 3.438 12.721 -2.532 1.00 94.56 110 ALA A O 1
ATOM 756 N N . GLN A 1 111 ? 5.025 11.437 -1.604 1.00 95.69 111 GLN A N 1
ATOM 757 C CA . GLN A 1 111 ? 6.182 12.102 -2.220 1.00 95.69 111 GLN A CA 1
ATOM 758 C C . GLN A 1 111 ? 7.118 11.153 -2.990 1.00 95.69 111 GLN A C 1
ATOM 760 O O . GLN A 1 111 ? 8.131 11.599 -3.523 1.00 95.69 111 GLN A O 1
ATOM 765 N N . ASP A 1 112 ? 6.809 9.855 -3.041 1.00 98.25 112 ASP A N 1
ATOM 766 C CA . ASP A 1 112 ? 7.642 8.825 -3.671 1.00 98.25 112 ASP A CA 1
ATOM 767 C C . ASP A 1 112 ? 6.829 8.048 -4.715 1.00 98.25 112 ASP A C 1
ATOM 769 O O . ASP A 1 112 ? 6.044 7.157 -4.386 1.00 98.25 112 ASP A O 1
ATOM 773 N N . GLU A 1 113 ? 7.012 8.403 -5.989 1.00 98.00 113 GLU A N 1
ATOM 774 C CA . GLU A 1 113 ? 6.278 7.815 -7.119 1.00 98.00 113 GLU A CA 1
ATOM 775 C C . GLU A 1 113 ? 6.536 6.309 -7.269 1.00 98.00 113 GLU A C 1
ATOM 777 O O . GLU A 1 113 ? 5.635 5.545 -7.619 1.00 98.00 113 GLU A O 1
ATOM 782 N N . HIS A 1 114 ? 7.750 5.848 -6.967 1.00 98.50 114 HIS A N 1
ATOM 783 C CA . HIS A 1 114 ? 8.083 4.429 -7.051 1.00 98.50 114 HIS A CA 1
ATOM 784 C C . HIS A 1 114 ? 7.431 3.627 -5.922 1.00 98.50 114 HIS A C 1
ATOM 786 O O . HIS A 1 114 ? 6.905 2.537 -6.164 1.00 98.50 114 HIS A O 1
ATOM 792 N N . LEU A 1 115 ? 7.370 4.175 -4.706 1.00 98.56 115 LEU A N 1
ATOM 793 C CA . LEU A 1 115 ? 6.590 3.581 -3.620 1.00 98.56 115 LEU A CA 1
ATOM 794 C C . LEU A 1 115 ? 5.089 3.548 -3.955 1.00 98.56 115 LEU A C 1
ATOM 796 O O . LEU A 1 115 ? 4.459 2.507 -3.753 1.00 98.56 115 LEU A O 1
ATOM 800 N N . GLN A 1 116 ? 4.529 4.629 -4.516 1.00 98.31 116 GLN A N 1
ATOM 801 C CA . GLN A 1 116 ? 3.134 4.654 -4.987 1.00 98.31 116 GLN A CA 1
ATOM 802 C C . GLN A 1 116 ? 2.864 3.523 -5.985 1.00 98.31 116 GLN A C 1
ATOM 804 O O . GLN A 1 116 ? 1.909 2.763 -5.813 1.00 98.31 116 GLN A O 1
ATOM 809 N N . ALA A 1 117 ? 3.733 3.359 -6.988 1.00 98.31 117 ALA A N 1
ATOM 810 C CA . ALA A 1 117 ? 3.599 2.305 -7.989 1.00 98.31 117 ALA A CA 1
ATOM 811 C C . ALA A 1 117 ? 3.673 0.899 -7.368 1.00 98.31 117 ALA A C 1
ATOM 813 O O . ALA A 1 117 ? 2.905 0.011 -7.745 1.00 98.31 117 ALA A O 1
ATOM 814 N N . ARG A 1 1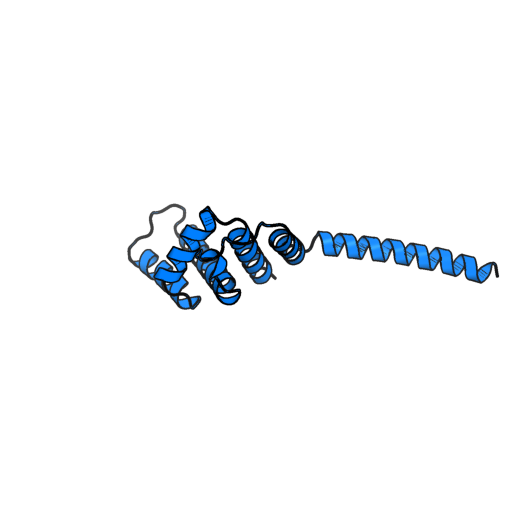18 ? 4.557 0.681 -6.383 1.00 98.56 118 ARG A N 1
ATOM 815 C CA . ARG A 1 118 ? 4.671 -0.615 -5.689 1.00 98.56 118 ARG A CA 1
ATOM 816 C C . ARG A 1 118 ? 3.436 -0.940 -4.850 1.00 98.56 118 ARG A C 1
ATOM 818 O O . ARG A 1 118 ? 3.017 -2.096 -4.829 1.00 98.56 118 ARG A O 1
ATOM 825 N N . ILE A 1 119 ? 2.838 0.056 -4.195 1.00 98.25 119 ILE A N 1
ATOM 826 C CA . ILE A 1 119 ? 1.576 -0.109 -3.457 1.00 98.25 119 ILE A CA 1
ATOM 827 C C . ILE A 1 119 ? 0.424 -0.394 -4.429 1.00 98.25 119 ILE A C 1
ATOM 829 O O . ILE A 1 119 ? -0.352 -1.315 -4.185 1.00 98.25 119 ILE A O 1
ATOM 833 N N . ALA A 1 120 ? 0.346 0.312 -5.560 1.00 97.00 120 ALA A N 1
ATOM 834 C CA . ALA A 1 120 ? -0.658 0.046 -6.592 1.00 97.00 120 ALA A CA 1
ATOM 835 C C . ALA A 1 120 ? -0.528 -1.375 -7.174 1.00 97.00 120 ALA A C 1
ATOM 837 O O . ALA A 1 120 ? -1.527 -2.061 -7.378 1.00 97.00 120 ALA A O 1
ATOM 838 N N . LEU A 1 121 ? 0.701 -1.863 -7.376 1.00 97.69 121 LEU A N 1
ATOM 839 C CA . LEU A 1 121 ? 0.952 -3.251 -7.770 1.00 97.69 121 LEU A CA 1
ATOM 840 C C . LEU A 1 121 ? 0.491 -4.251 -6.703 1.00 97.69 121 LEU A C 1
ATOM 842 O O . LEU A 1 121 ? -0.087 -5.284 -7.041 1.00 97.69 121 LEU A O 1
ATOM 846 N N . ALA A 1 122 ? 0.737 -3.964 -5.425 1.00 97.50 122 ALA A N 1
ATOM 847 C CA . ALA A 1 122 ? 0.249 -4.802 -4.337 1.00 97.50 122 ALA A CA 1
ATOM 848 C C . ALA A 1 122 ? -1.289 -4.844 -4.300 1.00 97.50 122 ALA A C 1
ATOM 850 O O . ALA A 1 122 ? -1.859 -5.926 -4.185 1.00 97.50 122 ALA A O 1
ATOM 851 N N . GLN A 1 123 ? -1.953 -3.701 -4.491 1.00 95.94 123 GLN A N 1
ATOM 852 C CA . GLN A 1 123 ? -3.415 -3.610 -4.587 1.00 95.94 123 GLN A CA 1
ATOM 853 C C . GLN A 1 123 ? -3.968 -4.386 -5.788 1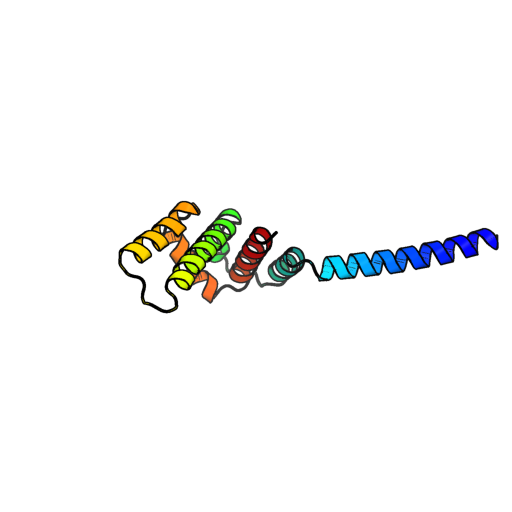.00 95.94 123 GLN A C 1
ATOM 855 O O . GLN A 1 123 ? -4.938 -5.122 -5.640 1.00 95.94 123 GLN A O 1
ATOM 860 N N . ALA A 1 124 ? -3.339 -4.274 -6.963 1.00 94.75 124 ALA A N 1
ATOM 861 C CA . ALA A 1 124 ? -3.763 -5.007 -8.155 1.00 94.75 124 ALA A CA 1
ATOM 862 C C . ALA A 1 124 ? -3.708 -6.530 -7.938 1.00 94.75 124 ALA A C 1
ATOM 864 O O . ALA A 1 124 ? -4.634 -7.229 -8.326 1.00 94.75 124 ALA A O 1
ATOM 865 N N . ARG A 1 125 ? -2.665 -7.030 -7.257 1.00 94.50 125 ARG A N 1
ATOM 866 C CA . ARG A 1 125 ? -2.517 -8.457 -6.904 1.00 94.50 125 ARG A CA 1
ATOM 867 C C . ARG A 1 125 ? -3.527 -8.944 -5.864 1.00 94.50 125 ARG A C 1
ATOM 869 O O . ARG A 1 125 ? -3.780 -10.136 -5.792 1.00 94.50 125 ARG A O 1
ATOM 876 N N . GLN A 1 126 ? -4.055 -8.052 -5.026 1.00 88.25 126 GLN A N 1
ATOM 877 C CA . GLN A 1 126 ? -5.091 -8.390 -4.042 1.00 88.25 126 GLN A CA 1
ATOM 878 C C . GLN A 1 126 ? -6.491 -8.480 -4.660 1.00 88.25 126 GLN A C 1
ATOM 880 O O . GLN A 1 126 ? -7.387 -9.038 -4.035 1.00 88.25 126 GLN A O 1
ATOM 885 N N . GLY A 1 127 ? -6.688 -7.891 -5.843 1.00 79.19 127 GLY A N 1
ATOM 886 C CA . GLY A 1 127 ? -7.951 -7.930 -6.579 1.00 79.19 127 GLY A CA 1
ATOM 887 C C . GLY A 1 127 ? -8.079 -9.086 -7.577 1.00 79.19 127 GLY A C 1
ATOM 888 O O . GLY A 1 127 ? -9.129 -9.186 -8.209 1.00 79.19 127 GLY A O 1
ATOM 889 N N . GLU A 1 128 ? -7.032 -9.903 -7.742 1.00 71.75 128 GLU A N 1
ATOM 890 C CA . GLU A 1 128 ? -7.071 -11.179 -8.482 1.00 71.75 128 GLU A CA 1
ATOM 891 C C . GLU A 1 128 ? -7.744 -12.283 -7.655 1.00 71.75 128 GLU A C 1
ATOM 893 O O . GLU A 1 128 ? -8.534 -13.053 -8.249 1.00 71.75 128 GLU A O 1
#

Foldseek 3Di:
DVVVVVVVVVVVVVVVVVVVVVVVVCVVQQLNVLVVQLVPFDQDDPPALLNVQDLLNLLLLLQLVVQLVVLVVVCVPPDDDPVSVVSSCVSSVVSVHDPVNSVSLVVRCVPGSSSVSSSSSSNSVVVD

pLDDT: mean 89.9, std 12.21, range [53.72, 98.56]